Protein AF-A0AA42NSI3-F1 (afdb_monomer_lite)

pLDDT: mean 70.35, std 18.48, range [41.94, 97.69]

Structure (mmCIF, N/CA/C/O backbone):
data_AF-A0AA42NSI3-F1
#
_entry.id   AF-A0AA42NSI3-F1
#
loop_
_atom_site.group_PDB
_atom_site.id
_atom_site.type_symbol
_atom_site.label_atom_id
_atom_site.label_alt_id
_atom_site.label_comp_id
_atom_site.label_asym_id
_atom_site.label_entity_id
_atom_site.label_seq_id
_atom_site.pdbx_PDB_ins_code
_atom_site.Cartn_x
_atom_site.Cartn_y
_atom_site.Cartn_z
_atom_site.occupancy
_atom_site.B_iso_or_equiv
_atom_site.auth_seq_id
_atom_site.auth_comp_id
_atom_site.auth_asym_id
_atom_site.auth_atom_id
_atom_site.pdbx_PDB_model_num
ATOM 1 N N . MET A 1 1 ? -36.751 0.222 -26.146 1.00 41.94 1 MET A N 1
ATOM 2 C CA . MET A 1 1 ? -35.919 -0.971 -25.900 1.00 41.94 1 MET A CA 1
ATOM 3 C C . MET A 1 1 ? -35.732 -1.085 -24.399 1.00 41.94 1 MET A C 1
ATOM 5 O O . MET A 1 1 ? -35.551 -0.057 -23.767 1.00 41.94 1 MET A O 1
ATOM 9 N N . SER A 1 2 ? -35.937 -2.301 -23.896 1.00 44.53 2 SER A N 1
ATOM 10 C CA . SER A 1 2 ? -36.108 -2.752 -22.506 1.00 44.53 2 SER A CA 1
ATOM 11 C C . SER A 1 2 ? -35.404 -1.933 -21.416 1.00 44.53 2 SER A C 1
ATOM 13 O O . SER A 1 2 ? -34.179 -1.856 -21.403 1.00 44.53 2 SER A O 1
ATOM 15 N N . SER A 1 3 ? -36.181 -1.394 -20.472 1.00 52.38 3 SER A N 1
ATOM 16 C CA . SER A 1 3 ? -35.692 -1.068 -19.131 1.00 52.38 3 SER A CA 1
ATOM 17 C C . SER A 1 3 ? -35.573 -2.393 -18.389 1.00 52.38 3 SER A C 1
ATOM 19 O O . SER A 1 3 ? -36.589 -2.981 -18.031 1.00 52.38 3 SER A O 1
ATOM 21 N N . THR A 1 4 ? -34.362 -2.925 -18.255 1.00 58.44 4 THR A N 1
ATOM 22 C CA . THR A 1 4 ? -34.122 -4.092 -17.403 1.00 58.44 4 THR A CA 1
ATOM 23 C C . THR A 1 4 ? -34.236 -3.628 -15.956 1.00 58.44 4 THR A C 1
ATOM 25 O O . THR A 1 4 ? -33.274 -3.128 -15.379 1.00 58.44 4 THR A O 1
ATOM 28 N N . ASP A 1 5 ? -35.459 -3.699 -15.438 1.00 56.97 5 ASP A N 1
ATOM 29 C CA . ASP A 1 5 ? -35.788 -3.556 -14.027 1.00 56.97 5 ASP A CA 1
ATOM 30 C C . ASP A 1 5 ? -35.156 -4.739 -13.285 1.00 56.97 5 ASP A C 1
ATOM 32 O O . ASP A 1 5 ? -35.346 -5.895 -13.668 1.00 56.97 5 ASP A O 1
ATOM 36 N N . PHE A 1 6 ? -34.308 -4.455 -12.303 1.00 54.38 6 PHE A N 1
ATOM 37 C CA . PHE A 1 6 ? -33.727 -5.486 -11.453 1.00 54.38 6 PHE A CA 1
ATOM 38 C C . PHE A 1 6 ? -34.816 -5.867 -10.450 1.00 54.38 6 PHE A C 1
ATOM 40 O O . PHE A 1 6 ? -34.955 -5.206 -9.422 1.00 54.38 6 PHE A O 1
ATOM 47 N N . GLU A 1 7 ? -35.619 -6.885 -10.772 1.00 57.28 7 GLU A N 1
ATOM 48 C CA . GLU A 1 7 ? -36.464 -7.552 -9.781 1.00 57.28 7 GLU A CA 1
ATOM 49 C C . GLU A 1 7 ? -35.520 -8.198 -8.761 1.00 57.28 7 GLU A C 1
ATOM 51 O O . GLU A 1 7 ? -34.956 -9.272 -8.963 1.00 57.28 7 GLU A O 1
ATOM 56 N N . LEU A 1 8 ? -35.240 -7.448 -7.699 1.00 59.53 8 LEU A N 1
ATOM 57 C CA . LEU A 1 8 ? -34.597 -7.950 -6.502 1.00 59.53 8 LEU A CA 1
ATOM 58 C C . LEU A 1 8 ? -35.656 -8.850 -5.860 1.00 59.53 8 LEU A C 1
ATOM 60 O O . LEU A 1 8 ? -36.629 -8.322 -5.326 1.00 59.53 8 LEU A O 1
ATOM 64 N N . ASP A 1 9 ? -35.521 -10.171 -6.013 1.00 54.38 9 ASP A N 1
ATOM 65 C CA . ASP A 1 9 ? -36.403 -11.162 -5.384 1.00 54.38 9 ASP A CA 1
ATOM 66 C C . ASP A 1 9 ? -36.530 -10.830 -3.885 1.00 54.38 9 ASP A C 1
ATOM 68 O O . ASP A 1 9 ? -35.623 -11.085 -3.087 1.00 54.38 9 ASP A O 1
ATOM 72 N N . ASP A 1 10 ? -37.668 -10.238 -3.512 1.00 59.25 10 ASP A N 1
ATOM 73 C CA . ASP A 1 10 ? -38.052 -9.868 -2.138 1.00 59.25 10 ASP A CA 1
ATOM 74 C C . ASP A 1 10 ? -38.163 -11.116 -1.231 1.00 59.25 10 ASP A C 1
ATOM 76 O O . ASP A 1 10 ? -38.202 -11.031 -0.006 1.00 59.25 10 ASP A O 1
ATOM 80 N N . ASP A 1 11 ? -38.114 -12.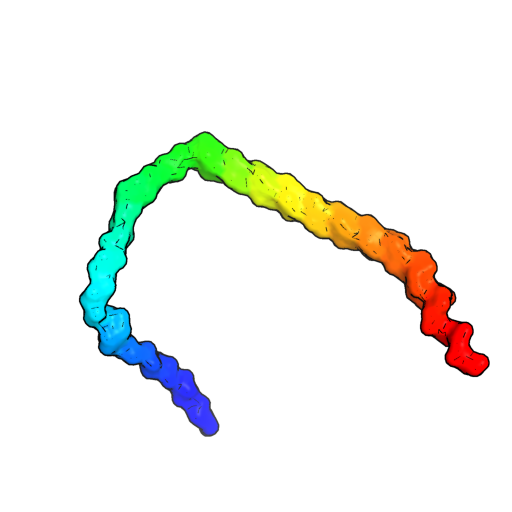305 -1.835 1.00 59.12 11 ASP A N 1
ATOM 81 C CA . ASP A 1 11 ? -38.171 -13.60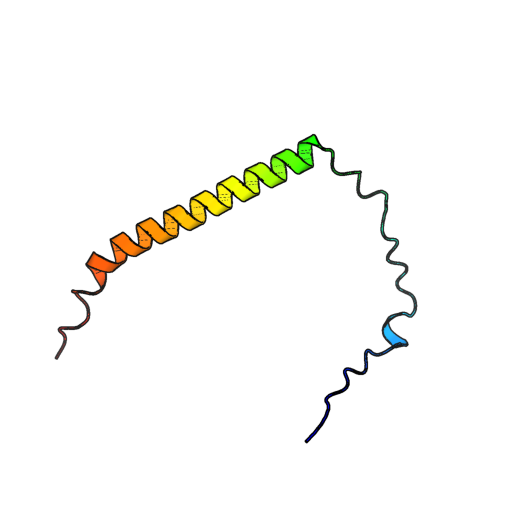1 -1.166 1.00 59.12 11 ASP A CA 1
ATOM 82 C C . ASP A 1 11 ? -36.809 -14.078 -0.608 1.00 59.12 11 ASP A C 1
ATOM 84 O O . ASP A 1 11 ? -36.772 -15.049 0.148 1.00 59.12 11 ASP A O 1
ATOM 88 N N . ASN A 1 12 ? -35.685 -13.396 -0.895 1.00 55.38 12 ASN A N 1
ATOM 89 C CA . ASN A 1 12 ? -34.380 -13.710 -0.274 1.00 55.38 12 ASN A CA 1
ATOM 90 C C . ASN A 1 12 ? -34.172 -13.028 1.099 1.00 55.38 12 ASN A C 1
ATOM 92 O O . ASN A 1 12 ? -33.126 -13.196 1.723 1.00 55.38 12 ASN A O 1
ATOM 96 N N . TYR A 1 13 ? -35.146 -12.257 1.592 1.00 60.09 13 TYR A N 1
ATOM 97 C CA . TYR A 1 13 ? -35.115 -11.671 2.943 1.00 60.09 13 TYR A CA 1
ATOM 98 C C . TYR A 1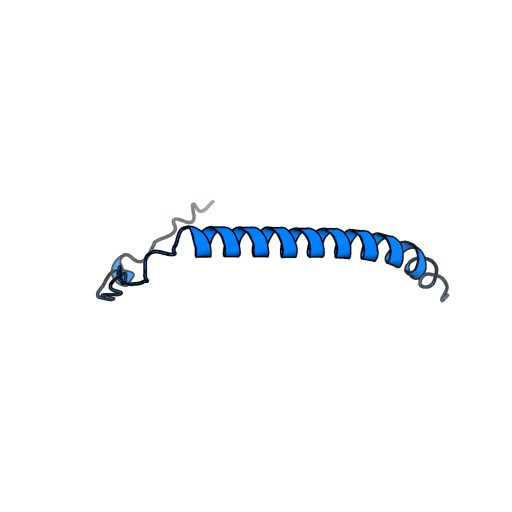 13 ? -35.866 -12.515 3.988 1.00 60.09 13 TYR A C 1
ATOM 100 O O . TYR A 1 13 ? -36.126 -12.051 5.100 1.00 60.09 13 TYR A O 1
ATOM 108 N N . GLY A 1 14 ? -36.215 -13.760 3.653 1.00 61.34 14 GLY A N 1
ATOM 109 C CA . GLY A 1 14 ? -36.815 -14.717 4.575 1.00 61.34 14 GLY A CA 1
ATOM 110 C C . GLY A 1 14 ? -35.772 -15.568 5.299 1.00 61.34 14 GLY A C 1
ATOM 111 O O . GLY A 1 14 ? -35.322 -16.568 4.754 1.00 61.34 14 GLY A O 1
ATOM 112 N N . ASP A 1 15 ? -35.492 -15.213 6.555 1.00 55.16 15 ASP A N 1
ATOM 113 C CA . ASP A 1 15 ? -35.003 -16.129 7.606 1.00 55.16 15 ASP A CA 1
ATOM 114 C C . ASP A 1 15 ? -33.512 -16.505 7.644 1.00 55.16 15 ASP A C 1
ATOM 116 O O . ASP A 1 15 ? -33.158 -17.523 8.228 1.00 55.16 15 ASP A O 1
ATOM 120 N N . ASP A 1 16 ? -32.609 -15.659 7.147 1.00 50.25 16 ASP A N 1
ATOM 121 C CA . ASP A 1 16 ? -31.243 -15.681 7.680 1.00 50.25 16 ASP A CA 1
ATOM 122 C C . ASP A 1 16 ? -31.141 -14.597 8.754 1.00 50.25 16 ASP A C 1
ATOM 124 O O . ASP A 1 16 ? -30.821 -13.433 8.502 1.00 50.25 16 ASP A O 1
ATOM 128 N N . ASP A 1 17 ? -31.422 -15.020 9.988 1.00 53.97 17 ASP A N 1
ATOM 129 C CA . ASP A 1 17 ? -30.821 -14.504 11.219 1.00 53.97 17 ASP A CA 1
ATOM 130 C C . ASP A 1 17 ? -29.288 -14.645 11.126 1.00 53.97 17 ASP A C 1
ATOM 132 O O . ASP A 1 17 ? -28.624 -15.285 11.942 1.00 53.97 17 ASP A O 1
ATOM 136 N N . VAL A 1 18 ? -28.687 -14.026 10.104 1.00 57.75 18 VAL A N 1
ATOM 137 C CA . VAL A 1 18 ? -27.309 -13.576 10.155 1.00 57.75 18 VAL A CA 1
ATOM 138 C C . VAL A 1 18 ? -27.328 -12.426 11.135 1.00 57.75 18 VAL A C 1
ATOM 140 O O . VAL A 1 18 ? -27.325 -11.252 10.764 1.00 57.75 18 VAL A O 1
ATOM 143 N N . GLY A 1 19 ? -27.408 -12.779 12.420 1.00 53.19 19 GLY A N 1
ATOM 144 C CA . GLY A 1 19 ? -27.042 -11.893 13.496 1.00 53.19 19 GLY A CA 1
ATOM 145 C C . GLY A 1 19 ? -25.759 -11.228 13.040 1.00 53.19 19 GLY A C 1
ATOM 146 O O . GLY A 1 19 ? -24.722 -11.883 12.907 1.00 53.19 19 GLY A O 1
ATOM 147 N N . PHE A 1 20 ? -25.862 -9.945 12.686 1.00 52.25 20 PHE A N 1
ATOM 148 C CA . PHE A 1 20 ? -24.705 -9.092 12.583 1.00 52.25 20 PHE A CA 1
ATOM 149 C C . PHE A 1 20 ? -24.149 -9.152 13.988 1.00 52.25 20 PHE A C 1
ATOM 151 O O . PHE A 1 20 ? -24.679 -8.521 14.902 1.00 52.25 20 PHE A O 1
ATOM 158 N N . ASP A 1 21 ? -23.203 -10.065 14.172 1.00 54.44 21 ASP A N 1
ATOM 159 C CA . ASP A 1 21 ? -22.553 -10.293 15.430 1.00 54.44 21 ASP A CA 1
ATOM 160 C C . ASP A 1 21 ? -21.797 -9.005 15.717 1.00 54.44 21 ASP A C 1
ATOM 162 O O . ASP A 1 21 ? -20.640 -8.813 15.347 1.00 54.44 21 ASP A O 1
ATOM 166 N N . GLU A 1 22 ? -22.489 -8.080 16.374 1.00 49.88 22 GLU A N 1
ATOM 167 C CA . GLU A 1 22 ? -21.935 -6.858 16.930 1.00 49.88 22 GLU A CA 1
ATOM 168 C C . GLU A 1 22 ? -21.028 -7.198 18.133 1.00 49.88 22 GLU A C 1
ATOM 170 O O . GLU A 1 22 ? -20.653 -6.336 18.925 1.00 49.88 22 GLU A O 1
ATOM 175 N N . SER A 1 23 ? -20.638 -8.472 18.284 1.00 49.75 23 SER A N 1
ATOM 176 C CA . SER A 1 23 ? -19.479 -8.911 19.051 1.00 49.75 23 SER A CA 1
ATOM 177 C C . SER A 1 23 ? -18.223 -9.160 18.204 1.00 49.75 23 SER A C 1
ATOM 179 O O . SER A 1 23 ? -17.182 -9.473 18.786 1.00 49.75 23 SER A O 1
ATOM 181 N N . SER A 1 24 ? -18.245 -8.896 16.883 1.00 55.97 24 SER A N 1
ATOM 182 C CA . SER A 1 24 ? -17.032 -8.689 16.078 1.00 55.97 24 SER A CA 1
ATOM 183 C C . SER A 1 24 ? -16.265 -7.513 16.679 1.00 55.97 24 SER A C 1
ATOM 185 O O . SER A 1 24 ? -16.519 -6.345 16.371 1.00 55.97 24 SER A O 1
ATOM 187 N N . GLY A 1 25 ? -15.384 -7.853 17.621 1.00 60.78 25 GLY A N 1
ATOM 188 C CA . GLY A 1 25 ? -14.799 -6.958 18.602 1.00 60.78 25 GLY A CA 1
ATOM 189 C C . GLY A 1 25 ? -14.374 -5.652 17.967 1.00 60.78 25 GLY A C 1
ATOM 190 O O . GLY A 1 25 ? -13.658 -5.653 16.969 1.00 60.78 25 GLY A O 1
ATOM 191 N N . LYS A 1 26 ? -14.858 -4.543 18.541 1.00 72.31 26 LYS A N 1
ATOM 192 C CA . LYS A 1 26 ? -14.536 -3.173 18.132 1.00 72.31 26 LYS A CA 1
ATOM 193 C C . LYS A 1 26 ? -13.063 -3.116 17.742 1.00 72.31 26 LYS A C 1
ATOM 195 O O . LYS A 1 26 ? -12.212 -3.163 18.631 1.00 72.31 26 LYS A O 1
ATOM 200 N N . ILE A 1 27 ? -12.786 -3.059 16.434 1.00 72.62 27 ILE A N 1
ATOM 201 C CA . ILE A 1 27 ? -11.419 -2.997 15.914 1.00 72.62 27 ILE A CA 1
ATOM 202 C C . ILE A 1 27 ? -10.766 -1.841 16.650 1.00 72.62 27 ILE A C 1
ATOM 204 O O . ILE A 1 27 ? -11.213 -0.693 16.551 1.00 72.62 27 ILE A O 1
ATOM 208 N N . SER A 1 28 ? -9.761 -2.161 17.462 1.00 84.44 28 SER A N 1
ATOM 209 C CA . SER A 1 28 ? -9.118 -1.150 18.285 1.00 84.44 28 SER A CA 1
ATOM 210 C C . SER A 1 28 ? -8.562 -0.072 17.364 1.00 84.44 28 SER A C 1
ATOM 212 O O . SER A 1 28 ? -8.074 -0.375 16.274 1.00 84.44 28 SER A O 1
ATOM 214 N N . ALA A 1 29 ? -8.583 1.191 17.794 1.00 86.56 29 ALA A N 1
ATOM 215 C CA . ALA A 1 29 ? -7.973 2.274 17.024 1.00 86.56 29 ALA A CA 1
ATOM 216 C C . ALA A 1 29 ? -6.528 1.925 16.616 1.00 86.56 29 ALA A C 1
ATOM 218 O O . ALA A 1 29 ? -6.108 2.230 15.504 1.00 86.56 29 ALA A O 1
ATOM 219 N N . LYS A 1 30 ? -5.806 1.198 17.481 1.00 90.31 30 LYS A N 1
ATOM 220 C CA . LYS A 1 30 ? -4.467 0.676 17.196 1.00 90.31 30 LYS A CA 1
ATOM 221 C C . LYS A 1 30 ? -4.455 -0.303 16.016 1.00 90.31 30 LYS A C 1
ATOM 223 O O . LYS A 1 30 ? -3.649 -0.143 15.110 1.00 90.31 30 LYS A O 1
ATOM 228 N N . GLU A 1 31 ? -5.357 -1.277 16.011 1.00 89.75 31 GLU A N 1
ATOM 229 C CA . GLU A 1 31 ? -5.463 -2.280 14.947 1.00 89.75 31 GLU A CA 1
ATOM 230 C C . GLU A 1 31 ? -5.931 -1.650 13.624 1.00 89.75 31 GLU A C 1
ATOM 232 O O . GLU A 1 31 ? -5.420 -1.981 12.559 1.00 89.75 31 GLU A O 1
ATOM 237 N N . SER A 1 32 ? -6.848 -0.676 13.677 1.00 91.88 32 SER A N 1
ATOM 238 C CA . SER A 1 32 ? -7.256 0.094 12.493 1.00 91.88 32 SER A CA 1
ATOM 239 C C . SER A 1 32 ? -6.078 0.861 11.888 1.00 91.88 32 SER A C 1
ATOM 241 O O . SER A 1 32 ? -5.916 0.869 10.670 1.00 91.88 32 SER A O 1
ATOM 243 N N . LEU A 1 33 ? -5.245 1.492 12.721 1.00 94.12 33 LEU A N 1
ATOM 244 C CA . LEU A 1 33 ? -4.057 2.218 12.267 1.00 94.12 33 LEU A CA 1
ATOM 245 C C . LEU A 1 33 ? -3.000 1.283 11.673 1.00 94.12 33 LEU A C 1
ATOM 247 O O . LEU A 1 33 ? -2.398 1.618 10.658 1.00 94.12 33 LEU A O 1
ATOM 251 N N . GLU A 1 34 ? -2.800 0.109 12.267 1.00 95.00 34 GLU A N 1
ATOM 252 C CA . GLU A 1 34 ? -1.882 -0.907 11.745 1.00 95.00 34 GLU A CA 1
ATOM 253 C C . GLU A 1 34 ? -2.347 -1.446 10.389 1.00 95.00 34 GLU A C 1
ATOM 255 O O . GLU A 1 34 ? -1.555 -1.502 9.451 1.00 95.00 34 GLU A O 1
ATOM 260 N N . LYS A 1 35 ? -3.650 -1.725 10.242 1.00 95.12 35 LYS A N 1
ATOM 261 C CA . LYS A 1 35 ? -4.249 -2.096 8.951 1.00 95.12 35 LYS A CA 1
ATOM 262 C C . LYS A 1 35 ? -4.059 -0.997 7.904 1.00 95.12 35 LYS A C 1
ATOM 264 O O . LYS A 1 35 ? -3.682 -1.308 6.781 1.00 95.12 35 LYS A O 1
ATOM 269 N N . ARG A 1 36 ? -4.268 0.279 8.260 1.00 95.38 36 ARG A N 1
ATOM 270 C CA . ARG A 1 36 ? -4.022 1.411 7.341 1.00 95.38 36 ARG A CA 1
ATOM 271 C C . ARG A 1 36 ? -2.561 1.483 6.910 1.00 95.38 36 ARG A C 1
ATOM 273 O O . ARG A 1 36 ? -2.301 1.579 5.720 1.00 95.38 36 ARG A O 1
ATOM 280 N N . ARG A 1 37 ? -1.629 1.362 7.859 1.00 95.75 37 ARG A N 1
ATOM 281 C CA . ARG A 1 37 ? -0.193 1.370 7.563 1.00 95.75 37 ARG A CA 1
ATOM 282 C C . ARG A 1 37 ? 0.199 0.229 6.625 1.00 95.75 37 ARG A C 1
ATOM 284 O O . ARG A 1 37 ? 0.888 0.471 5.646 1.00 95.75 37 ARG A O 1
ATOM 291 N N . LEU A 1 38 ? -0.285 -0.986 6.888 1.00 97.31 38 LEU A N 1
ATOM 292 C CA . LEU A 1 38 ? -0.029 -2.139 6.025 1.00 97.31 38 LEU A CA 1
ATOM 293 C C . LEU A 1 38 ? -0.565 -1.917 4.604 1.00 97.31 38 LEU A C 1
ATOM 295 O O . LEU A 1 38 ? 0.104 -2.260 3.636 1.00 97.31 38 LEU A O 1
ATOM 299 N N . ILE A 1 39 ? -1.761 -1.337 4.470 1.00 97.31 39 ILE A N 1
ATOM 300 C CA . ILE A 1 39 ? -2.333 -1.004 3.160 1.00 97.31 39 ILE A CA 1
ATOM 301 C C . ILE A 1 39 ? -1.441 0.001 2.425 1.00 97.31 39 ILE A C 1
ATOM 303 O O . ILE A 1 39 ? -1.148 -0.207 1.250 1.00 97.31 39 ILE A O 1
ATOM 307 N N . ASP A 1 40 ? -0.991 1.058 3.103 1.00 97.69 40 ASP A N 1
ATOM 308 C CA . ASP A 1 40 ? -0.109 2.065 2.508 1.00 97.69 40 ASP A CA 1
ATOM 309 C C . ASP A 1 40 ? 1.222 1.448 2.044 1.00 97.69 40 ASP A C 1
ATOM 311 O O . ASP A 1 40 ? 1.668 1.726 0.928 1.00 97.69 40 ASP A O 1
ATOM 315 N N . ASP A 1 41 ? 1.806 0.555 2.849 1.00 97.06 41 ASP A N 1
ATOM 316 C CA . ASP A 1 41 ? 3.041 -0.164 2.517 1.00 97.06 41 ASP A CA 1
ATOM 317 C C . ASP A 1 41 ? 2.853 -1.052 1.268 1.00 97.06 41 ASP A C 1
ATOM 319 O O . ASP A 1 41 ? 3.655 -0.989 0.333 1.00 97.06 41 ASP A O 1
ATOM 323 N N . LEU A 1 42 ? 1.757 -1.818 1.194 1.00 97.31 42 LEU A N 1
ATOM 324 C CA . LEU A 1 42 ? 1.431 -2.661 0.032 1.00 97.31 42 LEU A CA 1
ATOM 325 C C . LEU A 1 42 ? 1.156 -1.832 -1.233 1.00 97.31 42 LEU A C 1
ATOM 327 O O . LEU A 1 42 ? 1.555 -2.208 -2.337 1.00 97.31 42 LEU A O 1
ATOM 331 N N . LEU A 1 43 ? 0.477 -0.690 -1.097 1.00 97.38 43 LEU A N 1
ATOM 332 C CA . LEU A 1 43 ? 0.232 0.221 -2.216 1.00 97.38 43 LEU A CA 1
ATOM 333 C C . LEU A 1 43 ? 1.532 0.854 -2.724 1.00 97.38 43 LEU A C 1
ATOM 335 O O . LEU A 1 43 ? 1.687 1.022 -3.936 1.00 97.38 43 LEU A O 1
ATOM 339 N N . ALA A 1 44 ? 2.459 1.194 -1.825 1.00 96.81 44 ALA A N 1
ATOM 340 C CA . ALA A 1 44 ? 3.780 1.694 -2.190 1.00 96.81 44 ALA A CA 1
ATOM 341 C C . ALA A 1 44 ? 4.598 0.623 -2.927 1.00 96.81 44 ALA A C 1
ATOM 343 O O . ALA A 1 44 ? 5.146 0.917 -3.989 1.00 96.81 44 ALA A O 1
ATOM 344 N N . GLN A 1 45 ? 4.599 -0.620 -2.430 1.00 94.38 45 GLN A N 1
ATOM 345 C CA . GLN A 1 45 ? 5.248 -1.756 -3.095 1.00 94.38 45 GLN A CA 1
ATOM 346 C C . GLN A 1 45 ? 4.705 -1.971 -4.509 1.00 94.38 45 GLN A C 1
ATOM 348 O O . GLN A 1 45 ? 5.479 -2.000 -5.457 1.00 94.38 45 GLN A O 1
ATOM 353 N N . ARG A 1 46 ? 3.378 -2.007 -4.687 1.00 93.19 46 ARG A N 1
ATOM 354 C CA . ARG A 1 46 ? 2.767 -2.208 -6.012 1.00 93.19 46 ARG A CA 1
ATOM 355 C C . ARG A 1 46 ? 3.099 -1.092 -7.008 1.00 93.19 46 ARG A C 1
ATOM 357 O O . ARG A 1 46 ? 3.202 -1.344 -8.207 1.00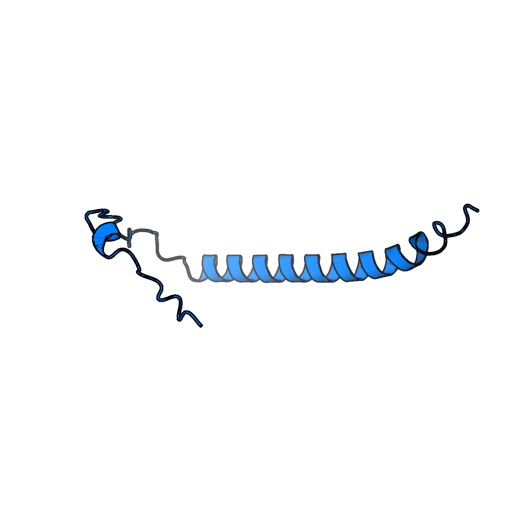 93.19 46 ARG A O 1
ATOM 364 N N . ARG A 1 47 ? 3.210 0.156 -6.539 1.00 94.25 47 ARG A N 1
ATOM 365 C CA . ARG A 1 47 ? 3.627 1.287 -7.386 1.00 94.25 47 ARG A CA 1
ATOM 366 C C . ARG A 1 47 ? 5.088 1.146 -7.804 1.00 94.25 47 ARG A C 1
ATOM 368 O O . ARG A 1 47 ? 5.374 1.320 -8.980 1.00 94.25 47 ARG A O 1
ATOM 375 N N . LEU A 1 48 ? 5.956 0.774 -6.864 1.00 92.19 48 LEU A N 1
ATOM 376 C CA . LEU A 1 48 ? 7.374 0.532 -7.117 1.00 92.19 48 LEU A CA 1
ATOM 377 C C . LEU A 1 48 ? 7.591 -0.642 -8.083 1.00 92.19 48 LEU A C 1
ATOM 379 O O . LEU A 1 48 ? 8.380 -0.529 -9.008 1.00 92.19 48 LEU A O 1
ATOM 383 N N . GLU A 1 49 ? 6.866 -1.748 -7.907 1.00 88.94 49 GLU A N 1
ATOM 384 C CA . GLU A 1 49 ? 6.922 -2.905 -8.811 1.00 88.94 49 GLU A CA 1
ATOM 385 C C . GLU A 1 49 ? 6.500 -2.545 -10.236 1.00 88.94 49 GLU A C 1
ATOM 387 O O . GLU A 1 49 ? 7.111 -3.018 -11.187 1.00 88.94 49 GLU A O 1
ATOM 392 N N . ARG A 1 50 ? 5.467 -1.705 -10.397 1.00 88.00 50 ARG A N 1
ATOM 393 C CA . ARG A 1 50 ? 5.075 -1.213 -11.722 1.00 88.00 50 ARG A CA 1
ATOM 394 C C . ARG A 1 50 ? 6.180 -0.360 -12.339 1.00 88.00 50 ARG A C 1
ATOM 396 O O . ARG A 1 50 ? 6.523 -0.596 -13.482 1.00 88.00 50 ARG A O 1
ATOM 403 N N . GLU A 1 51 ? 6.728 0.588 -11.586 1.00 86.94 51 GLU A N 1
ATOM 404 C CA . GLU A 1 51 ? 7.810 1.451 -12.065 1.00 86.94 51 GLU A CA 1
ATOM 405 C C . GLU A 1 51 ? 9.041 0.631 -12.483 1.00 86.94 51 GLU A C 1
ATOM 407 O O . GLU A 1 51 ? 9.579 0.854 -13.558 1.00 86.94 51 GLU A O 1
ATOM 412 N N . LEU A 1 52 ? 9.430 -0.377 -11.695 1.00 83.94 52 LEU A N 1
ATOM 413 C CA . LEU A 1 52 ? 10.506 -1.309 -12.054 1.00 83.94 52 LEU A CA 1
ATOM 414 C C . LEU A 1 52 ? 10.183 -2.121 -13.311 1.00 83.94 52 LEU A C 1
ATOM 416 O O . LEU A 1 52 ? 11.015 -2.214 -14.203 1.00 83.94 52 LEU A O 1
ATOM 420 N N . LYS A 1 53 ? 8.964 -2.658 -13.409 1.00 81.94 53 LYS A N 1
ATOM 421 C CA . LYS A 1 53 ? 8.519 -3.401 -14.590 1.00 81.94 53 LYS A CA 1
ATOM 422 C C . LYS A 1 53 ? 8.546 -2.536 -15.853 1.00 81.94 53 LYS A C 1
ATOM 424 O O . LYS A 1 53 ? 8.892 -3.044 -16.912 1.00 81.94 53 LYS A O 1
ATOM 429 N N . ASP A 1 54 ? 8.179 -1.262 -15.744 1.00 76.75 54 ASP A N 1
ATOM 430 C CA . ASP A 1 54 ? 8.224 -0.323 -16.865 1.00 76.75 54 ASP A CA 1
ATOM 431 C C . ASP A 1 54 ? 9.680 -0.091 -17.333 1.00 76.75 54 ASP A C 1
ATOM 433 O O . ASP A 1 54 ? 9.905 0.061 -18.525 1.00 76.75 54 ASP A O 1
ATOM 437 N N . PHE A 1 55 ? 10.677 -0.146 -16.435 1.00 72.62 55 PHE A N 1
ATOM 438 C CA . PHE A 1 55 ? 12.102 -0.119 -16.810 1.00 72.62 55 PHE A CA 1
ATOM 439 C C . PHE A 1 55 ? 12.609 -1.434 -17.423 1.00 72.62 55 PHE A C 1
ATOM 441 O O . PHE A 1 55 ? 13.505 -1.401 -18.262 1.00 72.62 55 PHE A O 1
ATOM 448 N N . ASP A 1 56 ? 12.069 -2.578 -16.998 1.00 66.44 56 ASP A N 1
ATOM 449 C CA . ASP A 1 56 ? 12.456 -3.890 -17.529 1.00 66.44 56 ASP A CA 1
ATOM 450 C C . ASP A 1 56 ? 11.854 -4.140 -18.933 1.00 66.44 56 ASP A C 1
ATOM 452 O O . ASP A 1 56 ? 12.478 -4.798 -19.759 1.00 66.44 56 ASP A O 1
ATOM 456 N N . TYR A 1 57 ? 10.679 -3.568 -19.244 1.00 59.03 57 TYR A N 1
ATOM 457 C CA . TYR A 1 57 ? 10.033 -3.683 -20.566 1.00 59.03 57 TYR A CA 1
ATOM 458 C C . TYR A 1 57 ? 10.800 -2.980 -21.698 1.00 59.03 57 TYR A C 1
ATOM 460 O O . TYR A 1 57 ? 10.740 -3.441 -22.834 1.00 59.03 57 TYR A O 1
ATOM 468 N N . ASP A 1 58 ? 11.575 -1.934 -21.396 1.00 59.00 58 ASP A N 1
ATOM 469 C CA . ASP A 1 58 ? 12.444 -1.269 -22.382 1.00 59.00 58 ASP A CA 1
ATOM 470 C C . ASP A 1 58 ? 13.606 -2.171 -22.865 1.00 59.00 58 ASP A C 1
ATOM 472 O O . ASP A 1 58 ? 14.268 -1.834 -23.842 1.00 59.00 58 ASP A O 1
ATOM 476 N N . PHE A 1 59 ? 13.884 -3.302 -22.198 1.00 55.41 59 PHE A N 1
ATOM 477 C CA . PHE A 1 59 ? 14.913 -4.267 -22.617 1.00 55.41 59 PHE A CA 1
ATOM 478 C C .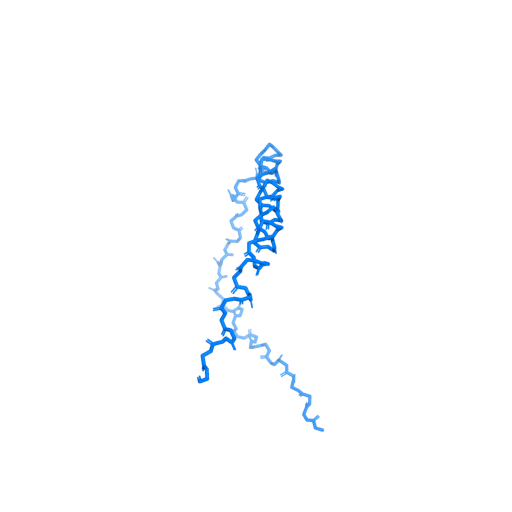 PHE A 1 59 ? 14.362 -5.476 -23.387 1.00 55.41 59 PHE A C 1
ATOM 480 O O . PHE A 1 59 ? 15.121 -6.091 -24.130 1.00 55.41 59 PHE A O 1
ATOM 487 N N . ASP A 1 60 ? 13.077 -5.806 -23.228 1.00 56.25 60 ASP A N 1
ATOM 488 C CA . ASP A 1 60 ? 12.475 -7.021 -23.798 1.00 56.25 60 ASP A CA 1
ATOM 489 C C . ASP A 1 60 ? 11.613 -6.751 -25.056 1.00 56.25 60 ASP A C 1
ATOM 491 O O . ASP A 1 60 ? 11.329 -7.690 -25.801 1.00 56.25 60 ASP A O 1
ATOM 495 N N . ASP A 1 61 ? 11.209 -5.500 -25.326 1.00 54.97 61 ASP A N 1
ATOM 496 C CA . ASP A 1 61 ? 10.416 -5.139 -26.522 1.00 54.97 61 ASP A CA 1
ATOM 497 C C . ASP A 1 61 ? 11.271 -4.926 -27.799 1.00 54.97 61 ASP A C 1
ATOM 499 O O . ASP A 1 61 ? 10.714 -4.899 -28.895 1.00 54.97 61 ASP A O 1
ATOM 503 N N . ASP A 1 62 ? 12.607 -4.841 -27.700 1.00 55.25 62 ASP A N 1
ATOM 504 C CA . ASP A 1 62 ? 13.514 -4.713 -28.864 1.00 55.25 62 ASP A CA 1
ATOM 505 C C . ASP A 1 62 ? 13.994 -6.075 -29.436 1.00 55.25 62 ASP A C 1
ATOM 507 O O . ASP A 1 62 ? 14.565 -6.108 -30.526 1.00 55.25 62 ASP A O 1
ATOM 511 N N . ASP A 1 63 ? 13.740 -7.205 -28.756 1.00 55.94 63 ASP A N 1
ATOM 512 C CA . ASP A 1 63 ? 14.285 -8.533 -29.121 1.00 55.94 63 ASP A CA 1
ATOM 513 C C . ASP A 1 63 ? 13.237 -9.528 -29.686 1.00 55.94 63 ASP A C 1
ATOM 515 O O . ASP A 1 63 ? 13.559 -10.695 -29.926 1.00 55.94 63 ASP A O 1
ATOM 519 N N . LEU A 1 64 ? 11.982 -9.110 -29.916 1.00 55.72 64 LEU A N 1
ATOM 520 C CA . LEU A 1 64 ? 10.892 -10.006 -30.361 1.00 55.72 64 LEU A CA 1
ATOM 521 C C . LEU A 1 64 ? 10.245 -9.672 -31.721 1.00 55.72 64 LEU A C 1
ATOM 523 O O . LEU A 1 64 ? 9.256 -10.318 -32.067 1.00 55.72 64 LEU A O 1
ATOM 527 N N . ASP A 1 65 ? 10.798 -8.740 -32.506 1.00 55.00 65 ASP A N 1
ATOM 528 C CA . ASP A 1 65 ? 10.244 -8.364 -33.827 1.00 55.00 65 ASP A CA 1
ATOM 529 C C . ASP A 1 65 ? 11.131 -8.742 -35.039 1.00 55.00 65 ASP A C 1
ATOM 531 O O . ASP A 1 65 ? 10.752 -8.468 -36.176 1.00 55.00 65 ASP A O 1
ATOM 535 N N . ASP A 1 66 ? 12.256 -9.444 -34.837 1.00 51.28 66 ASP A N 1
ATOM 536 C CA . ASP A 1 66 ? 13.137 -9.924 -35.920 1.00 51.28 66 ASP A CA 1
ATOM 537 C C . ASP A 1 66 ? 13.125 -11.467 -36.042 1.00 51.28 66 ASP A C 1
ATOM 539 O O . ASP A 1 66 ? 14.118 -12.147 -35.772 1.00 51.28 66 ASP A O 1
ATOM 543 N N . GLU A 1 67 ? 12.010 -12.054 -36.486 1.00 47.62 67 GLU A N 1
ATOM 544 C CA . GLU A 1 67 ? 12.009 -13.421 -37.040 1.00 47.62 67 GLU A CA 1
ATOM 545 C C . GLU A 1 67 ? 11.095 -13.497 -38.286 1.00 47.62 67 GLU A C 1
ATOM 547 O O . GLU A 1 67 ? 9.944 -13.929 -38.216 1.00 47.62 67 GLU A O 1
ATOM 552 N N . ASP A 1 68 ? 11.636 -13.036 -39.427 1.00 46.16 68 ASP A N 1
ATOM 553 C CA . ASP A 1 68 ? 11.130 -13.218 -40.808 1.00 46.16 68 ASP A CA 1
ATOM 554 C C . ASP A 1 68 ? 11.984 -14.260 -41.569 1.00 46.16 68 ASP A C 1
ATOM 556 O O . ASP A 1 68 ? 13.238 -14.167 -41.522 1.00 46.16 68 ASP A O 1
#

Secondary structure (DSSP, 8-state):
---------GGGGSS------TTS----HHHHHHHHHHHHHHHHHHHHHHHHHHHHHHHHSSSSS---

Radius of gyration: 25.16 Å; chains: 1; bounding box: 53×18×60 Å

Foldseek 3Di:
DDPPDPPPPPVVPPDPPPVPPPPPPDCPPVNVVVVVVVVVVVVVVVVVVVVVVVVVV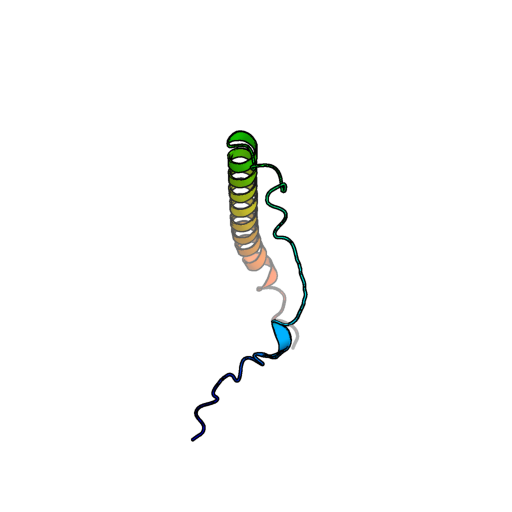VVVVVPPPPDD

Sequence (68 aa):
MSSTDFELDDDNYGDDDVGFDESSGKISAKESLEKRRLIDDLLAQRRLERELKDFDYDFDDDDLDDED